Protein AF-A0A931RCH7-F1 (afdb_monomer_lite)

pLDDT: mean 92.39, std 9.92, range [50.22, 98.5]

Radius of gyration: 15.39 Å; chains: 1; bounding box: 45×26×34 Å

Structure (mmCIF, N/CA/C/O backbone):
data_AF-A0A931RCH7-F1
#
_entry.id   AF-A0A931RCH7-F1
#
loop_
_atom_site.group_PDB
_atom_site.id
_atom_site.type_symbol
_atom_site.label_atom_id
_atom_site.label_alt_id
_atom_site.label_comp_id
_atom_site.label_asym_id
_atom_site.label_entity_id
_atom_site.label_seq_id
_atom_site.pdbx_PDB_ins_code
_atom_site.Cartn_x
_atom_site.Cartn_y
_atom_site.Cartn_z
_atom_site.occupancy
_atom_site.B_iso_or_equiv
_atom_site.auth_seq_id
_atom_site.auth_comp_id
_atom_site.auth_asym_id
_atom_site.auth_atom_id
_atom_site.pdbx_PDB_model_num
ATOM 1 N N . MET A 1 1 ? 19.443 -6.042 -2.078 1.00 59.47 1 MET A N 1
ATOM 2 C CA . MET A 1 1 ? 20.685 -6.850 -2.209 1.00 59.47 1 MET A CA 1
ATOM 3 C C . MET A 1 1 ? 20.439 -8.204 -2.873 1.00 59.47 1 MET A C 1
ATOM 5 O O . MET A 1 1 ? 21.182 -8.539 -3.782 1.00 59.47 1 MET A O 1
ATOM 9 N N . ALA A 1 2 ? 19.396 -8.962 -2.502 1.00 68.88 2 ALA A N 1
ATOM 10 C CA . ALA A 1 2 ? 19.120 -10.284 -3.087 1.00 68.88 2 ALA A CA 1
ATOM 11 C C . ALA A 1 2 ? 19.091 -10.302 -4.633 1.00 68.88 2 ALA A C 1
ATOM 13 O O . ALA A 1 2 ? 19.751 -11.132 -5.245 1.00 68.88 2 ALA A O 1
ATOM 14 N N . TRP A 1 3 ? 18.420 -9.350 -5.290 1.00 71.69 3 TRP A N 1
ATOM 15 C CA . TRP A 1 3 ? 18.353 -9.324 -6.759 1.00 71.69 3 TRP A CA 1
ATOM 16 C C . TRP A 1 3 ? 19.705 -9.080 -7.450 1.00 71.69 3 TRP A C 1
ATOM 18 O O . TRP A 1 3 ? 19.911 -9.596 -8.542 1.00 71.69 3 TRP A O 1
ATOM 28 N N . GLN A 1 4 ? 20.635 -8.345 -6.824 1.00 72.44 4 GLN A N 1
ATOM 29 C CA . GLN A 1 4 ? 21.994 -8.143 -7.354 1.00 72.44 4 GLN A CA 1
ATOM 30 C C . GLN A 1 4 ? 22.821 -9.427 -7.252 1.00 72.44 4 GLN A C 1
ATOM 32 O O . GLN A 1 4 ? 23.601 -9.723 -8.147 1.00 72.44 4 GLN A O 1
ATOM 37 N N . ILE A 1 5 ? 22.622 -10.195 -6.176 1.00 77.56 5 ILE A N 1
ATOM 38 C CA . ILE A 1 5 ? 23.321 -11.462 -5.930 1.00 77.56 5 ILE A CA 1
ATOM 39 C C . ILE A 1 5 ? 22.813 -12.555 -6.883 1.00 77.56 5 ILE A C 1
ATOM 41 O O . ILE A 1 5 ? 23.607 -13.326 -7.410 1.00 77.56 5 ILE A O 1
ATOM 45 N N . PHE A 1 6 ? 21.501 -12.601 -7.134 1.00 80.44 6 PHE A N 1
ATOM 46 C CA . PHE A 1 6 ? 20.864 -13.618 -7.979 1.00 80.44 6 PHE A CA 1
ATOM 47 C C . PHE A 1 6 ? 20.661 -13.194 -9.444 1.00 80.44 6 PHE A C 1
ATOM 49 O O . PHE A 1 6 ? 20.084 -13.954 -10.216 1.00 80.44 6 PHE A O 1
ATOM 56 N N . GLY A 1 7 ? 21.101 -11.993 -9.838 1.00 80.75 7 GLY A N 1
ATOM 57 C CA . GLY A 1 7 ? 20.948 -11.484 -11.208 1.00 80.75 7 GLY A CA 1
ATOM 58 C C . GLY A 1 7 ? 19.490 -11.350 -11.667 1.00 80.75 7 GLY A C 1
ATOM 59 O O . GLY A 1 7 ? 19.200 -11.499 -12.852 1.00 80.75 7 GLY A O 1
ATOM 60 N N . LEU A 1 8 ? 18.558 -11.112 -10.737 1.00 83.62 8 LEU A N 1
ATOM 61 C CA . LEU A 1 8 ? 17.135 -11.038 -11.062 1.00 83.62 8 LEU A CA 1
ATOM 62 C C . LEU A 1 8 ? 16.821 -9.754 -11.845 1.00 83.62 8 LEU A C 1
ATOM 64 O O . LEU A 1 8 ? 17.286 -8.677 -11.454 1.00 83.62 8 LEU A O 1
ATOM 68 N N . PRO A 1 9 ? 15.972 -9.824 -12.888 1.00 90.50 9 PRO A N 1
ATOM 69 C CA . PRO A 1 9 ? 15.455 -8.630 -13.539 1.00 90.50 9 PRO A CA 1
ATOM 70 C C . PRO A 1 9 ? 14.762 -7.719 -12.522 1.00 90.50 9 PRO A C 1
ATOM 72 O O . PRO A 1 9 ? 14.009 -8.190 -11.667 1.00 90.50 9 PRO A O 1
ATOM 75 N N . VAL A 1 10 ? 14.978 -6.406 -12.633 1.00 89.56 10 VAL A N 1
ATOM 76 C CA . VAL A 1 10 ? 14.443 -5.420 -11.674 1.00 89.56 10 VAL A CA 1
ATOM 77 C C . VAL A 1 10 ? 12.913 -5.489 -11.580 1.00 89.56 10 VAL A C 1
ATOM 79 O O . VAL A 1 10 ? 12.351 -5.347 -10.500 1.00 89.56 10 VAL A O 1
ATOM 82 N N . THR A 1 11 ? 12.230 -5.793 -12.684 1.00 92.19 11 THR A N 1
ATOM 83 C CA . THR A 1 11 ? 10.774 -5.995 -12.714 1.00 92.19 11 THR A CA 1
ATOM 84 C C . THR A 1 11 ? 10.331 -7.186 -11.864 1.00 92.19 11 THR A C 1
ATOM 86 O O . THR A 1 11 ? 9.377 -7.072 -11.098 1.00 92.19 11 THR A O 1
ATOM 89 N N . VAL A 1 12 ? 11.044 -8.312 -11.935 1.00 93.12 12 VAL A N 1
ATOM 90 C CA . VAL A 1 12 ? 10.767 -9.494 -11.104 1.00 93.12 12 VAL A CA 1
ATOM 91 C C . VAL A 1 12 ? 11.047 -9.182 -9.637 1.00 93.12 12 VAL A C 1
ATOM 93 O O . VAL A 1 12 ? 10.241 -9.524 -8.777 1.00 93.12 12 VAL A O 1
ATOM 96 N N . ALA A 1 13 ? 12.144 -8.478 -9.348 1.00 92.00 13 ALA A N 1
ATOM 97 C CA . ALA A 1 13 ? 12.462 -8.047 -7.990 1.00 92.00 13 ALA A CA 1
ATOM 98 C C . ALA A 1 13 ? 11.361 -7.149 -7.398 1.00 92.00 13 ALA A C 1
ATOM 100 O O . ALA A 1 13 ? 10.962 -7.358 -6.254 1.00 92.00 13 ALA A O 1
ATOM 101 N N . ALA A 1 14 ? 10.826 -6.209 -8.182 1.00 93.81 14 ALA A N 1
ATOM 102 C CA . ALA A 1 14 ? 9.717 -5.351 -7.769 1.00 93.81 14 ALA A CA 1
ATOM 103 C C . ALA A 1 14 ? 8.436 -6.157 -7.499 1.00 93.81 14 ALA A C 1
ATOM 105 O O . ALA A 1 14 ? 7.802 -5.971 -6.463 1.00 93.81 14 ALA A O 1
ATOM 106 N N . ALA A 1 15 ? 8.085 -7.099 -8.381 1.00 95.38 15 ALA A N 1
ATOM 107 C CA . ALA A 1 15 ? 6.914 -7.955 -8.196 1.00 95.38 15 ALA A CA 1
ATOM 108 C C . ALA A 1 15 ? 7.023 -8.826 -6.932 1.00 95.38 15 ALA A C 1
ATOM 110 O O . ALA A 1 15 ? 6.069 -8.926 -6.163 1.00 95.38 15 ALA A O 1
ATOM 111 N N . VAL A 1 16 ? 8.196 -9.418 -6.684 1.00 94.44 16 VAL A N 1
ATOM 112 C CA . VAL A 1 16 ? 8.454 -10.219 -5.477 1.00 94.44 16 VAL A CA 1
ATOM 113 C C . VAL A 1 16 ? 8.415 -9.351 -4.220 1.00 94.44 16 VAL A C 1
ATOM 115 O O . VAL A 1 16 ? 7.847 -9.780 -3.221 1.00 94.44 16 VAL A O 1
ATOM 118 N N . ALA A 1 17 ? 8.965 -8.133 -4.264 1.00 94.44 17 ALA A N 1
ATOM 119 C CA . ALA A 1 17 ? 8.910 -7.203 -3.138 1.00 94.44 17 ALA A CA 1
ATOM 120 C C . ALA A 1 17 ? 7.464 -6.828 -2.783 1.00 94.44 17 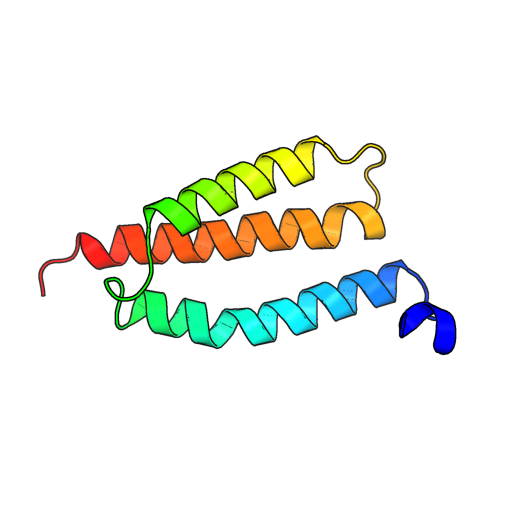ALA A C 1
ATOM 122 O O . ALA A 1 17 ? 7.085 -6.917 -1.619 1.00 94.44 17 ALA A O 1
ATOM 123 N N . VAL A 1 18 ? 6.645 -6.492 -3.785 1.00 97.50 18 VAL A N 1
ATOM 124 C CA . VAL A 1 18 ? 5.212 -6.216 -3.593 1.00 97.50 18 VAL A CA 1
ATOM 125 C C . VAL A 1 18 ? 4.489 -7.435 -3.021 1.00 97.50 18 VAL A C 1
ATOM 127 O O . VAL A 1 18 ? 3.736 -7.302 -2.063 1.00 97.50 18 VAL A O 1
ATOM 130 N N . ALA A 1 19 ? 4.725 -8.631 -3.565 1.00 97.50 19 ALA A N 1
ATOM 131 C CA . ALA A 1 19 ? 4.068 -9.847 -3.090 1.00 97.50 19 ALA A CA 1
ATOM 132 C C . ALA A 1 19 ? 4.452 -10.199 -1.643 1.00 97.50 19 ALA A C 1
ATOM 134 O O . ALA A 1 19 ? 3.594 -10.589 -0.851 1.00 97.50 19 ALA A O 1
ATOM 135 N N . ALA A 1 20 ? 5.732 -10.053 -1.295 1.00 96.69 20 ALA A N 1
ATOM 136 C CA . ALA A 1 20 ? 6.226 -10.305 0.052 1.00 96.69 20 ALA A CA 1
ATOM 137 C C . ALA A 1 20 ? 5.630 -9.318 1.063 1.00 96.69 20 ALA A C 1
ATOM 139 O O . ALA A 1 20 ? 5.157 -9.739 2.118 1.00 96.69 20 ALA A O 1
ATOM 140 N N . ASP A 1 21 ? 5.601 -8.028 0.725 1.00 97.88 21 ASP A N 1
ATOM 141 C CA . ASP A 1 21 ? 5.022 -7.010 1.598 1.00 97.88 21 ASP A CA 1
ATOM 142 C C . ASP A 1 21 ? 3.503 -7.188 1.729 1.00 97.88 21 ASP A C 1
ATOM 144 O O . ASP A 1 21 ? 2.980 -7.170 2.837 1.00 97.88 21 ASP A O 1
ATOM 148 N N . ALA A 1 22 ? 2.795 -7.510 0.641 1.00 97.69 22 ALA A N 1
ATOM 149 C CA . ALA A 1 22 ? 1.357 -7.785 0.686 1.00 97.69 22 ALA A CA 1
ATOM 150 C C . ALA A 1 22 ? 1.017 -8.969 1.611 1.00 97.69 22 ALA A C 1
ATOM 152 O O . ALA A 1 22 ? 0.033 -8.925 2.353 1.00 97.69 22 ALA A O 1
ATOM 153 N N . ALA A 1 23 ? 1.847 -10.018 1.606 1.00 97.88 23 ALA A N 1
ATOM 154 C CA . ALA A 1 23 ? 1.709 -11.130 2.541 1.00 97.88 23 ALA A CA 1
ATOM 155 C C . ALA A 1 23 ? 1.953 -10.691 3.997 1.00 97.88 23 ALA A C 1
ATOM 157 O O . ALA A 1 23 ? 1.261 -11.161 4.903 1.00 97.88 23 ALA A O 1
ATOM 158 N N . ALA A 1 24 ? 2.891 -9.768 4.222 1.00 96.94 24 ALA A N 1
ATOM 159 C CA . ALA A 1 24 ? 3.173 -9.194 5.535 1.00 96.94 24 ALA A CA 1
ATOM 160 C C . ALA A 1 24 ? 2.098 -8.197 6.011 1.00 96.94 24 ALA A C 1
ATOM 162 O O . ALA A 1 24 ? 1.846 -8.110 7.210 1.00 96.94 24 ALA A O 1
ATOM 163 N N . ALA A 1 25 ? 1.417 -7.499 5.099 1.00 96.44 25 ALA A N 1
ATOM 164 C CA . ALA A 1 25 ? 0.336 -6.562 5.407 1.00 96.44 25 ALA A CA 1
ATOM 165 C C . ALA A 1 25 ? -0.985 -7.265 5.773 1.00 96.44 25 ALA A C 1
ATOM 167 O O . ALA A 1 25 ? -1.844 -6.689 6.445 1.00 96.44 25 ALA A O 1
ATOM 168 N N . TRP A 1 26 ? -1.160 -8.525 5.362 1.00 96.75 26 TRP A N 1
ATOM 169 C CA . TRP A 1 26 ? -2.355 -9.321 5.656 1.00 96.75 26 TRP A CA 1
ATOM 170 C C . TRP A 1 26 ? -2.741 -9.392 7.148 1.00 96.75 26 TRP A C 1
ATOM 172 O O . TRP A 1 26 ? -3.907 -9.120 7.461 1.00 96.75 26 TRP A O 1
ATOM 182 N N . PRO A 1 27 ? -1.841 -9.745 8.094 1.00 96.38 27 PRO A N 1
ATOM 183 C CA . PRO A 1 27 ? -2.175 -9.751 9.518 1.00 96.38 27 PRO A CA 1
ATOM 184 C C . PRO A 1 27 ? -2.650 -8.382 10.015 1.00 96.38 27 PRO A C 1
ATOM 186 O O . PRO A 1 27 ? -3.648 -8.334 10.734 1.00 96.38 27 PRO A O 1
ATOM 189 N N . THR A 1 28 ? -2.020 -7.291 9.574 1.00 96.56 28 THR A N 1
ATOM 190 C CA . THR A 1 28 ? -2.406 -5.921 9.936 1.00 96.56 28 THR A CA 1
ATOM 191 C C . THR A 1 28 ? -3.795 -5.571 9.415 1.00 96.56 28 THR A C 1
ATOM 193 O O . THR A 1 28 ? -4.626 -5.071 10.166 1.00 96.56 28 THR A O 1
ATOM 196 N N . LEU A 1 29 ? -4.114 -5.905 8.161 1.00 96.31 29 LEU A N 1
ATOM 197 C CA . LEU A 1 29 ? -5.451 -5.671 7.608 1.00 96.31 29 LEU A CA 1
ATOM 198 C C . LEU A 1 29 ? -6.524 -6.481 8.356 1.00 96.31 29 LEU A C 1
ATOM 200 O O . LEU A 1 29 ? -7.605 -5.974 8.669 1.00 96.31 29 LEU A O 1
ATOM 204 N N . ARG A 1 30 ? -6.220 -7.742 8.691 1.00 96.62 30 ARG A N 1
ATOM 205 C CA . ARG A 1 30 ? -7.099 -8.595 9.504 1.00 96.62 30 ARG A CA 1
ATOM 206 C C . ARG A 1 30 ? -7.305 -8.021 10.905 1.00 96.62 30 ARG A C 1
ATOM 208 O O . ARG A 1 30 ? -8.416 -8.117 11.431 1.00 96.62 30 ARG A O 1
ATOM 215 N N . GLU A 1 31 ? -6.261 -7.478 11.520 1.00 95.19 31 GLU A N 1
ATOM 216 C CA . GLU A 1 31 ? -6.343 -6.826 12.825 1.00 95.19 31 GLU A CA 1
ATOM 217 C C . GLU A 1 31 ? -7.166 -5.542 12.748 1.00 95.19 31 GLU A C 1
ATOM 219 O O . GLU A 1 31 ? -8.146 -5.429 13.479 1.00 95.19 31 GLU A O 1
ATOM 224 N N . ALA A 1 32 ? -6.882 -4.656 11.793 1.00 94.69 32 ALA A N 1
ATOM 225 C CA . ALA A 1 32 ? -7.652 -3.440 11.544 1.00 94.69 32 ALA A CA 1
ATOM 226 C C . ALA A 1 32 ? -9.155 -3.723 11.371 1.00 94.69 32 ALA A C 1
ATOM 228 O O . ALA A 1 32 ? -9.995 -2.967 11.853 1.00 94.69 32 ALA A O 1
ATOM 229 N N . TYR A 1 33 ? -9.515 -4.843 10.738 1.00 94.38 33 TYR A N 1
ATOM 230 C CA . TYR A 1 33 ? -10.910 -5.250 10.570 1.00 94.38 33 TYR A CA 1
ATOM 231 C C . TYR A 1 33 ? -11.579 -5.779 11.852 1.00 94.38 33 TYR A C 1
ATOM 233 O O . TYR A 1 33 ? -12.792 -5.610 12.019 1.00 94.38 33 TYR A O 1
ATOM 241 N N . ARG A 1 34 ? -10.826 -6.478 12.716 1.00 94.62 34 ARG A N 1
ATOM 242 C CA . ARG A 1 34 ? -11.340 -7.158 13.924 1.00 94.62 34 ARG A CA 1
ATOM 243 C C . ARG A 1 34 ? -11.232 -6.313 15.192 1.00 94.62 34 ARG A C 1
ATOM 245 O O . ARG A 1 34 ? -12.063 -6.456 16.079 1.00 94.62 34 ARG A O 1
ATOM 252 N N . GLN A 1 35 ? -10.196 -5.492 15.291 1.00 94.25 35 GLN A N 1
ATOM 253 C CA . GLN A 1 35 ? -9.837 -4.680 16.450 1.00 94.25 35 GLN A CA 1
ATOM 254 C C . GLN A 1 35 ? -9.411 -3.273 15.989 1.00 94.25 35 GLN A C 1
ATOM 256 O O . GLN A 1 35 ? -8.291 -2.844 16.239 1.00 94.25 35 GLN A O 1
ATOM 261 N N . PRO A 1 36 ? -10.297 -2.490 15.346 1.00 89.75 36 PRO A N 1
ATOM 262 C CA . PRO A 1 36 ? -9.937 -1.227 14.685 1.00 89.75 36 PRO A CA 1
ATOM 263 C C . PRO A 1 36 ? -9.406 -0.118 15.614 1.00 89.75 36 PRO A C 1
ATOM 265 O O . PRO A 1 36 ? -9.072 0.975 15.153 1.00 89.75 36 PRO A O 1
ATOM 268 N N . ARG A 1 37 ? -9.378 -0.335 16.933 1.00 90.69 37 ARG A N 1
ATOM 269 C CA . ARG A 1 37 ? -8.886 0.627 17.931 1.00 90.69 37 ARG A CA 1
ATOM 270 C C . ARG A 1 37 ? -7.424 0.396 18.336 1.00 90.69 37 ARG A C 1
ATOM 272 O O . ARG A 1 37 ? -6.892 1.269 19.011 1.00 90.69 37 ARG A O 1
ATOM 279 N N . THR A 1 38 ? -6.795 -0.720 17.948 1.00 92.12 38 THR A N 1
ATOM 280 C CA . THR A 1 38 ? -5.375 -0.994 18.255 1.00 92.12 38 THR A CA 1
ATOM 281 C C . THR A 1 38 ? -4.437 -0.185 17.362 1.00 92.12 38 THR A C 1
ATOM 283 O O . THR A 1 38 ? -3.454 0.376 17.834 1.00 92.12 38 THR A O 1
ATOM 286 N N . GLU A 1 39 ? -4.796 -0.051 16.090 1.00 92.00 39 GLU A N 1
ATOM 287 C CA . GLU A 1 39 ? -4.059 0.716 15.088 1.00 92.00 39 GLU A CA 1
ATOM 288 C C . GLU A 1 39 ? -4.410 2.213 15.109 1.00 92.00 39 GLU A C 1
ATOM 290 O O . GLU A 1 39 ? -5.516 2.606 15.482 1.00 92.00 39 GLU A O 1
ATOM 295 N N . SER A 1 40 ? -3.509 3.092 14.663 1.00 95.3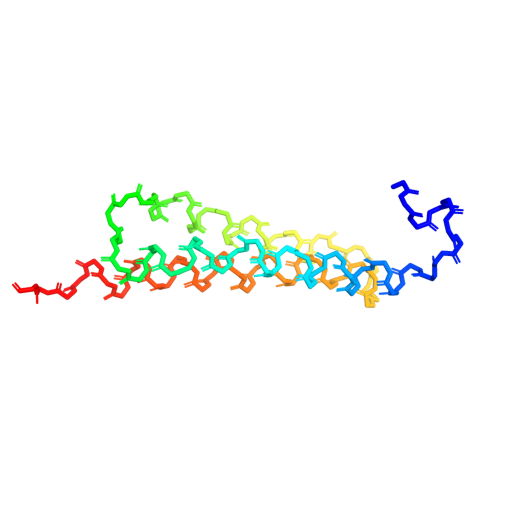1 40 SER A N 1
ATOM 296 C CA . SER A 1 40 ? -3.766 4.542 14.621 1.00 95.31 40 SER A CA 1
ATOM 297 C C . SER A 1 40 ? -4.302 4.996 13.261 1.00 95.31 40 SER A C 1
ATOM 299 O O . SER A 1 40 ? -3.553 5.074 12.292 1.00 95.31 40 SER A O 1
ATOM 301 N N . LEU A 1 41 ? -5.586 5.376 13.187 1.00 94.31 41 LEU A N 1
ATOM 302 C CA . LEU A 1 41 ? -6.194 5.881 11.945 1.00 94.31 41 LEU A CA 1
ATOM 303 C C . LEU A 1 41 ? -5.428 7.077 11.365 1.00 94.31 41 LEU A C 1
ATOM 305 O O . LEU 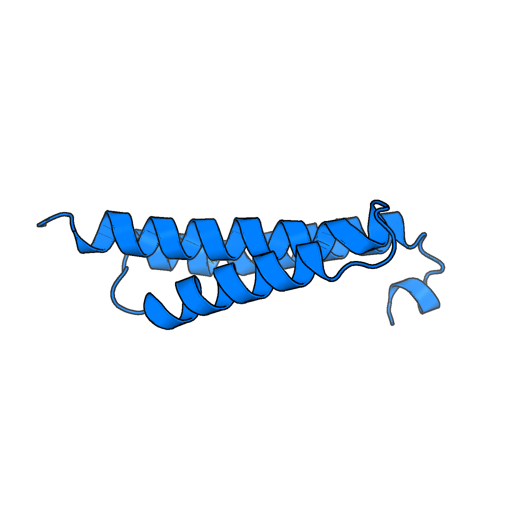A 1 41 ? -5.226 7.119 10.161 1.00 94.31 41 LEU A O 1
ATOM 309 N N . ALA A 1 42 ? -4.988 8.015 12.209 1.00 95.94 42 ALA A N 1
ATOM 310 C CA . ALA A 1 42 ? -4.269 9.205 11.755 1.00 95.94 42 ALA A CA 1
ATOM 311 C C . ALA A 1 42 ? -2.909 8.869 11.124 1.00 95.94 42 ALA A C 1
ATOM 313 O O . ALA A 1 42 ? -2.493 9.537 10.184 1.00 95.94 42 ALA A O 1
ATOM 314 N N . VAL A 1 43 ? -2.228 7.833 11.630 1.00 97.00 43 VAL A N 1
ATOM 315 C CA . VAL A 1 43 ? -0.961 7.359 11.051 1.00 97.00 43 VAL A CA 1
ATOM 316 C C . VAL A 1 43 ? -1.233 6.717 9.697 1.00 97.00 43 VAL A C 1
ATOM 318 O O . VAL A 1 43 ? -0.656 7.141 8.707 1.00 97.00 43 VAL A O 1
ATOM 321 N N . TRP A 1 44 ? -2.192 5.791 9.620 1.00 97.19 44 TRP A N 1
ATOM 322 C CA . TRP A 1 44 ? -2.522 5.112 8.364 1.00 97.19 44 TRP A CA 1
ATOM 323 C C . TRP A 1 44 ? -3.050 6.060 7.276 1.00 97.19 44 TRP A C 1
ATOM 325 O O . TRP A 1 44 ? -2.770 5.854 6.096 1.00 97.19 44 TRP A O 1
ATOM 335 N N . THR A 1 45 ? -3.784 7.118 7.639 1.00 97.56 45 THR A N 1
ATOM 336 C CA . THR A 1 45 ? -4.207 8.144 6.673 1.00 97.56 45 THR A CA 1
ATOM 337 C C . THR A 1 45 ? -3.052 9.039 6.234 1.00 97.56 45 THR A C 1
ATOM 339 O O . THR A 1 45 ? -2.953 9.340 5.045 1.00 97.56 45 THR A O 1
ATOM 342 N N . ALA A 1 46 ? -2.179 9.458 7.155 1.00 98.19 46 ALA A N 1
ATOM 343 C CA . ALA A 1 46 ? -0.992 10.242 6.820 1.00 98.19 46 ALA A CA 1
ATOM 344 C C . ALA A 1 46 ? -0.043 9.455 5.908 1.00 98.19 46 ALA A C 1
ATOM 346 O O . ALA A 1 46 ? 0.431 9.997 4.910 1.00 98.19 46 ALA A O 1
ATOM 347 N N . ASP A 1 47 ? 0.151 8.171 6.200 1.00 97.81 47 ASP A N 1
ATOM 348 C CA . ASP A 1 47 ? 0.928 7.260 5.371 1.00 97.81 47 ASP A CA 1
ATOM 349 C C . ASP A 1 47 ? 0.308 7.157 3.974 1.00 97.81 47 ASP A C 1
ATOM 351 O O . ASP A 1 47 ? 1.007 7.403 2.993 1.00 97.81 47 ASP A O 1
ATOM 355 N N . ALA A 1 48 ? -1.007 6.927 3.852 1.00 98.00 48 ALA A N 1
ATOM 356 C CA . ALA A 1 48 ? -1.654 6.842 2.540 1.00 98.00 48 ALA A CA 1
ATOM 357 C C . ALA A 1 48 ? -1.466 8.124 1.703 1.00 98.00 48 ALA A C 1
ATOM 359 O O . ALA A 1 48 ? -1.238 8.056 0.493 1.00 98.00 48 ALA A O 1
ATOM 360 N N . VAL A 1 49 ? -1.504 9.301 2.339 1.00 98.38 49 VAL A N 1
ATOM 361 C CA . VAL A 1 49 ? -1.185 10.581 1.683 1.00 98.38 49 VAL A CA 1
ATOM 362 C C . VAL A 1 49 ? 0.287 10.633 1.269 1.00 98.38 49 VAL A C 1
ATOM 364 O O . VAL A 1 49 ? 0.590 11.013 0.136 1.00 98.38 49 VAL A O 1
ATOM 367 N N . ALA A 1 50 ? 1.207 10.224 2.143 1.00 98.25 50 ALA A N 1
ATOM 368 C CA . ALA A 1 50 ? 2.629 10.158 1.826 1.00 98.25 50 ALA A CA 1
ATOM 369 C C . ALA A 1 50 ? 2.911 9.196 0.659 1.00 98.25 50 ALA A C 1
ATOM 371 O O . ALA A 1 50 ? 3.699 9.526 -0.226 1.00 98.25 50 ALA A O 1
ATOM 372 N N . ALA A 1 51 ? 2.226 8.054 0.591 1.00 97.69 51 ALA A N 1
ATOM 373 C CA . ALA A 1 51 ? 2.329 7.116 -0.519 1.00 97.69 51 ALA A CA 1
ATOM 374 C C . ALA A 1 51 ? 1.773 7.699 -1.827 1.00 97.69 51 ALA A C 1
ATOM 376 O O . ALA A 1 51 ? 2.387 7.516 -2.877 1.00 97.69 51 ALA A O 1
ATOM 377 N N . ALA A 1 52 ? 0.676 8.465 -1.783 1.00 98.25 52 ALA A N 1
ATOM 378 C CA . ALA A 1 52 ? 0.163 9.176 -2.957 1.00 98.25 52 ALA A CA 1
ATOM 379 C C . ALA A 1 52 ? 1.182 10.193 -3.496 1.00 98.25 52 ALA A C 1
ATOM 381 O O . ALA A 1 52 ? 1.434 10.246 -4.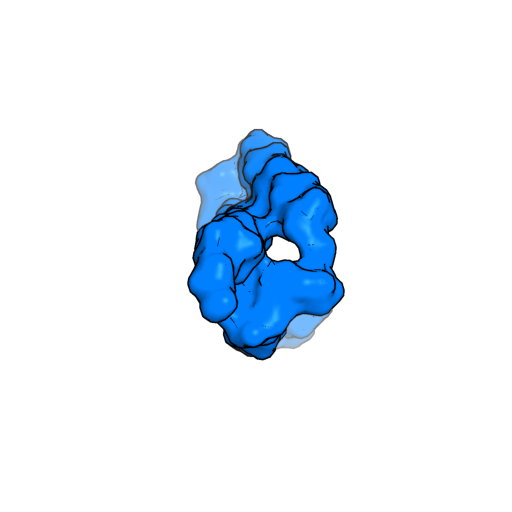702 1.00 98.25 52 ALA A O 1
ATOM 382 N N . LEU A 1 53 ? 1.819 10.953 -2.600 1.00 98.25 53 LEU A N 1
ATOM 383 C CA . LEU A 1 53 ? 2.921 11.848 -2.959 1.00 98.25 53 LEU A CA 1
ATOM 384 C C . LEU A 1 53 ? 4.124 11.068 -3.502 1.00 98.25 53 LEU A C 1
ATOM 386 O O . LEU A 1 53 ? 4.737 11.497 -4.475 1.00 98.25 53 LEU A O 1
ATOM 390 N N . GLY A 1 54 ? 4.429 9.905 -2.924 1.00 97.50 54 GLY A N 1
ATOM 391 C CA . GLY A 1 54 ? 5.489 9.010 -3.383 1.00 97.50 54 GLY A CA 1
ATOM 392 C C . GLY A 1 54 ? 5.269 8.512 -4.811 1.00 97.50 54 GLY A C 1
ATOM 393 O O . GLY A 1 54 ? 6.208 8.520 -5.601 1.00 97.50 54 GLY A O 1
ATOM 394 N N . VAL A 1 55 ? 4.033 8.149 -5.171 1.00 97.75 55 VAL A N 1
ATOM 395 C CA . VAL A 1 55 ? 3.665 7.814 -6.558 1.00 97.75 55 VAL A CA 1
ATOM 396 C C . VAL A 1 55 ? 3.864 9.026 -7.469 1.00 97.75 55 VAL A C 1
ATOM 398 O O . VAL A 1 55 ? 4.509 8.900 -8.507 1.00 97.75 55 VAL A O 1
ATOM 401 N N . ALA A 1 56 ? 3.367 10.202 -7.074 1.00 97.69 56 ALA A N 1
ATOM 402 C CA . ALA A 1 56 ? 3.482 11.423 -7.873 1.00 97.69 56 ALA A CA 1
ATOM 403 C C . ALA A 1 56 ? 4.941 11.873 -8.085 1.00 97.69 56 ALA A C 1
ATOM 405 O O . ALA A 1 56 ? 5.262 12.450 -9.122 1.00 97.69 56 ALA A O 1
ATOM 406 N N . ALA A 1 57 ? 5.821 11.589 -7.123 1.00 97.50 57 ALA A N 1
ATOM 407 C CA . ALA A 1 57 ? 7.236 11.945 -7.157 1.00 97.50 57 ALA A CA 1
ATOM 408 C C . ALA A 1 57 ? 8.098 11.020 -8.035 1.00 97.50 57 ALA A C 1
ATOM 410 O O . ALA A 1 57 ? 9.283 11.302 -8.230 1.00 97.50 57 ALA A O 1
ATOM 411 N N . VAL A 1 58 ? 7.548 9.920 -8.564 1.00 97.19 58 VAL A N 1
ATOM 412 C CA . VAL A 1 58 ? 8.291 9.035 -9.469 1.00 97.19 58 VAL A CA 1
ATOM 413 C C . VAL A 1 58 ? 8.659 9.794 -10.749 1.00 97.19 58 VAL A C 1
ATOM 415 O O . VAL A 1 58 ? 7.792 10.293 -11.458 1.00 97.19 58 VAL A O 1
ATOM 418 N N . ALA A 1 59 ? 9.956 9.863 -11.059 1.00 96.12 59 ALA A N 1
ATOM 419 C CA . ALA A 1 59 ? 10.462 10.607 -12.216 1.00 96.12 59 ALA A CA 1
ATOM 420 C C . ALA A 1 59 ? 10.185 9.906 -13.558 1.00 96.12 59 ALA A C 1
ATOM 422 O O . ALA A 1 59 ? 9.864 10.555 -14.550 1.00 96.12 59 ALA A O 1
ATOM 423 N N . GLU A 1 60 ? 10.289 8.576 -13.589 1.00 95.19 60 GLU A N 1
ATOM 424 C CA . GLU A 1 60 ? 10.056 7.762 -14.782 1.00 95.19 60 GLU A CA 1
ATOM 425 C C . GLU A 1 60 ? 9.017 6.691 -14.484 1.00 95.19 60 GLU A C 1
ATOM 427 O O . GLU A 1 60 ? 9.226 5.850 -13.612 1.00 95.19 60 GLU A O 1
ATOM 432 N N . TYR A 1 61 ? 7.911 6.689 -15.223 1.00 95.19 61 TYR A N 1
ATOM 433 C CA . TYR A 1 61 ? 6.807 5.760 -15.002 1.00 95.19 61 TYR A CA 1
ATOM 434 C C . TYR A 1 61 ? 7.039 4.465 -15.780 1.00 95.19 61 TYR A C 1
ATOM 436 O O . TYR A 1 61 ? 6.625 4.317 -16.928 1.00 95.19 61 TYR A O 1
ATOM 444 N N . ASN A 1 62 ? 7.700 3.509 -15.136 1.00 95.81 62 ASN A N 1
ATOM 445 C CA . ASN A 1 62 ? 7.818 2.136 -15.608 1.00 95.81 62 ASN A CA 1
ATOM 446 C C . ASN A 1 62 ? 7.455 1.174 -14.472 1.00 95.81 62 ASN A C 1
ATOM 448 O O . ASN A 1 62 ? 7.438 1.556 -13.306 1.00 95.81 62 ASN A O 1
ATOM 452 N N . PHE A 1 63 ? 7.159 -0.085 -14.796 1.00 94.94 63 PHE A N 1
ATOM 453 C CA . PHE A 1 63 ? 6.667 -1.041 -13.799 1.00 94.94 63 PHE A CA 1
ATOM 454 C C . PHE A 1 63 ? 7.569 -1.138 -12.558 1.00 94.94 63 PHE A C 1
ATOM 456 O O . PHE A 1 63 ? 7.072 -1.133 -11.437 1.00 94.94 63 PHE A O 1
ATOM 463 N N . ALA A 1 64 ? 8.889 -1.186 -12.746 1.00 93.81 64 ALA A N 1
ATOM 464 C CA . ALA A 1 64 ? 9.826 -1.342 -11.642 1.00 93.81 64 ALA A CA 1
ATOM 465 C C . ALA A 1 64 ? 9.841 -0.136 -10.689 1.00 93.81 64 ALA A C 1
ATOM 467 O O . ALA A 1 64 ? 10.024 -0.324 -9.488 1.00 93.81 64 ALA A O 1
ATOM 468 N N . SER A 1 65 ? 9.642 1.081 -11.203 1.00 95.06 65 SER A N 1
ATOM 469 C CA . SER A 1 65 ? 9.632 2.301 -10.393 1.00 95.06 65 SER A CA 1
ATOM 470 C C . SER A 1 65 ? 8.287 2.564 -9.714 1.00 95.06 65 SER A C 1
ATOM 472 O O . SER A 1 65 ? 8.276 3.077 -8.598 1.00 95.06 65 SER A O 1
ATOM 474 N N . VAL A 1 66 ? 7.158 2.197 -10.339 1.00 97.25 66 VAL A N 1
ATOM 475 C CA . VAL A 1 66 ? 5.820 2.507 -9.794 1.00 97.25 66 VAL A CA 1
ATOM 476 C C . VAL A 1 66 ? 5.180 1.373 -8.999 1.00 97.25 66 VAL A C 1
ATOM 478 O O . VAL A 1 66 ? 4.312 1.652 -8.175 1.00 97.25 66 VAL A O 1
ATOM 481 N N . ALA A 1 67 ? 5.583 0.112 -9.199 1.00 97.25 67 ALA A N 1
ATOM 482 C CA . ALA A 1 67 ? 4.902 -1.033 -8.586 1.00 97.25 67 ALA A CA 1
ATOM 483 C C . ALA A 1 67 ? 4.833 -0.933 -7.056 1.00 97.25 67 ALA A C 1
ATOM 485 O O . ALA A 1 67 ? 3.761 -1.111 -6.480 1.00 97.25 67 ALA A O 1
ATOM 486 N N . PHE A 1 68 ? 5.952 -0.614 -6.400 1.00 96.81 68 PHE A N 1
ATOM 487 C CA . PHE A 1 68 ? 6.002 -0.534 -4.941 1.00 96.81 68 PHE A CA 1
ATOM 488 C C . PHE A 1 68 ? 5.300 0.719 -4.382 1.00 96.81 68 PHE A C 1
ATOM 490 O O . PHE A 1 68 ? 4.464 0.560 -3.494 1.00 96.81 68 PHE A O 1
ATOM 497 N N . PRO A 1 69 ? 5.525 1.944 -4.910 1.00 97.38 69 PRO A N 1
ATOM 498 C CA . PRO A 1 69 ? 4.768 3.126 -4.483 1.00 97.38 69 PRO A CA 1
ATOM 499 C C . PRO A 1 69 ? 3.248 2.978 -4.637 1.00 97.38 69 PRO A C 1
ATOM 501 O O . PRO A 1 69 ? 2.499 3.323 -3.724 1.00 97.38 69 PRO A O 1
ATOM 504 N N . VAL A 1 70 ? 2.782 2.425 -5.764 1.00 98.38 70 VAL A N 1
ATOM 505 C CA . VAL A 1 70 ? 1.347 2.188 -5.996 1.00 98.38 70 VAL A CA 1
ATOM 506 C C . VAL A 1 70 ? 0.808 1.146 -5.023 1.00 98.38 70 VAL A C 1
ATOM 508 O O . VAL A 1 70 ? -0.267 1.336 -4.459 1.00 98.38 70 VAL A O 1
ATOM 511 N N . TYR A 1 71 ? 1.558 0.068 -4.787 1.00 98.38 71 TYR A N 1
ATOM 512 C CA . TYR A 1 71 ? 1.198 -0.927 -3.783 1.00 98.38 71 TYR A CA 1
ATOM 513 C C . TYR A 1 71 ? 1.047 -0.304 -2.386 1.00 98.38 71 TYR A C 1
ATOM 515 O O . TYR A 1 71 ? 0.025 -0.538 -1.744 1.00 98.38 71 TYR A O 1
ATOM 523 N N . LEU A 1 72 ? 1.999 0.526 -1.941 1.00 98.19 72 LEU A N 1
ATOM 524 C CA . LEU A 1 72 ? 1.922 1.190 -0.637 1.00 98.19 72 LEU A CA 1
ATOM 525 C C . LEU A 1 72 ? 0.669 2.057 -0.518 1.00 98.19 72 LEU A C 1
ATOM 527 O O . LEU A 1 72 ? -0.042 1.964 0.480 1.00 98.19 72 LEU A O 1
ATOM 531 N N . LEU A 1 73 ? 0.359 2.840 -1.556 1.00 98.50 73 LEU A N 1
ATOM 532 C CA . LEU A 1 73 ? -0.847 3.665 -1.591 1.00 98.50 73 LEU A CA 1
ATOM 533 C C . LEU A 1 73 ? -2.113 2.814 -1.429 1.00 98.50 73 LEU A C 1
ATOM 535 O O . LEU A 1 73 ? -2.987 3.142 -0.627 1.00 98.50 73 LEU A O 1
ATOM 539 N N . VAL A 1 74 ? -2.202 1.705 -2.166 1.00 98.38 74 VAL A N 1
ATOM 540 C CA . VAL A 1 74 ? -3.347 0.790 -2.086 1.00 98.38 74 VAL A CA 1
ATOM 541 C C . VAL A 1 74 ? -3.429 0.135 -0.707 1.00 98.38 74 VAL A C 1
ATOM 543 O O . VAL A 1 74 ? -4.494 0.144 -0.097 1.00 98.38 74 VAL A O 1
ATOM 546 N N . ALA A 1 75 ? -2.328 -0.407 -0.187 1.00 98.12 75 ALA A N 1
ATOM 547 C CA . ALA A 1 75 ? -2.312 -1.123 1.085 1.00 98.12 75 ALA A CA 1
ATOM 548 C C . ALA A 1 75 ? -2.660 -0.207 2.268 1.00 98.12 75 ALA A C 1
ATOM 550 O O . ALA A 1 75 ? -3.562 -0.514 3.050 1.00 98.12 75 ALA A O 1
ATOM 551 N N . GLN A 1 76 ? -2.003 0.949 2.368 1.00 97.94 76 GLN A N 1
ATOM 552 C CA . GLN A 1 76 ? -2.238 1.915 3.443 1.00 97.94 76 GLN A CA 1
ATOM 553 C C . GLN A 1 76 ? -3.637 2.527 3.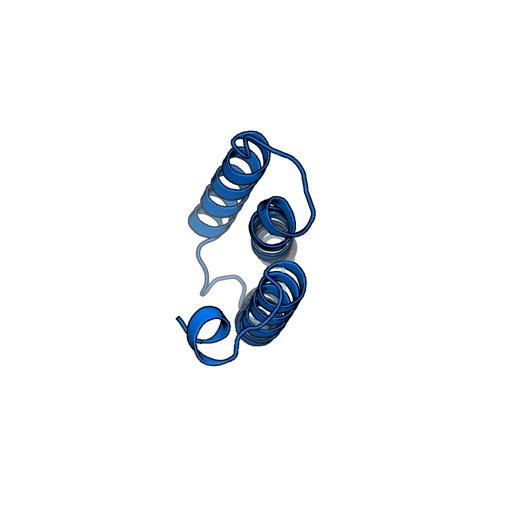336 1.00 97.94 76 GLN A C 1
ATOM 555 O O . GLN A 1 76 ? -4.338 2.643 4.341 1.00 97.94 76 GLN A O 1
ATOM 560 N N . GLY A 1 77 ? -4.091 2.828 2.114 1.00 97.88 77 GLY A N 1
ATOM 561 C CA . GLY A 1 77 ? -5.452 3.288 1.856 1.00 97.88 77 GLY A CA 1
ATOM 562 C C . GLY A 1 77 ? -6.509 2.265 2.279 1.00 97.88 77 GLY A C 1
ATOM 563 O O . GLY A 1 77 ? -7.488 2.634 2.925 1.00 97.88 77 GLY A O 1
ATOM 564 N N . LEU A 1 78 ? -6.303 0.976 1.989 1.00 97.69 78 LEU A N 1
ATOM 565 C CA . LEU A 1 78 ? -7.205 -0.099 2.417 1.00 97.69 78 LEU A CA 1
ATOM 566 C C . LEU A 1 78 ? -7.251 -0.245 3.939 1.00 97.69 78 LEU A C 1
ATOM 568 O O . LEU A 1 78 ? -8.338 -0.403 4.499 1.00 97.69 78 LEU A O 1
ATOM 572 N N . ILE A 1 79 ? -6.104 -0.175 4.618 1.00 97.44 79 ILE A N 1
ATOM 573 C CA . ILE A 1 79 ? -6.053 -0.246 6.083 1.00 97.44 79 ILE A CA 1
ATOM 574 C C . ILE A 1 79 ? -6.755 0.974 6.689 1.00 97.44 79 ILE A C 1
ATOM 576 O O . ILE A 1 79 ? -7.653 0.805 7.514 1.00 97.44 79 ILE A O 1
ATOM 580 N N . ALA A 1 80 ? -6.441 2.188 6.230 1.00 97.44 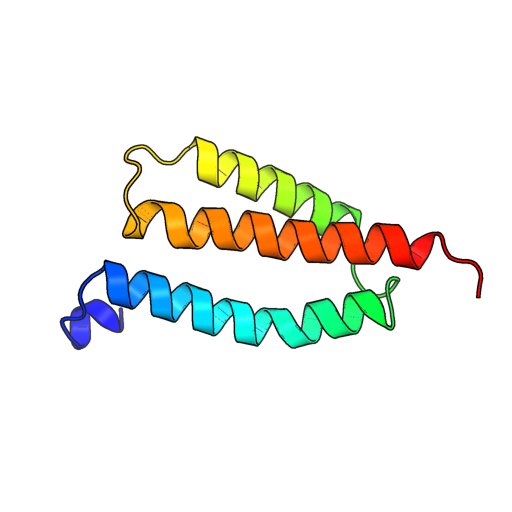80 ALA A N 1
ATOM 581 C CA . ALA A 1 80 ? -7.092 3.415 6.685 1.00 97.44 80 ALA A CA 1
ATOM 582 C C . ALA A 1 80 ? -8.614 3.382 6.462 1.00 97.44 80 ALA A C 1
ATOM 584 O O . ALA A 1 80 ? -9.381 3.666 7.384 1.00 97.44 80 ALA A O 1
ATOM 585 N N . ALA A 1 81 ? -9.064 2.970 5.272 1.00 96.31 81 ALA A N 1
ATOM 586 C CA . ALA A 1 81 ? -10.483 2.833 4.948 1.00 96.31 81 ALA A CA 1
ATOM 587 C C . ALA A 1 81 ? -11.174 1.784 5.831 1.00 96.31 81 ALA A C 1
ATOM 589 O O . ALA A 1 81 ? -12.286 2.008 6.309 1.00 96.31 81 ALA A O 1
ATOM 590 N N . THR A 1 82 ? -10.501 0.661 6.101 1.00 96.44 82 THR A N 1
ATOM 591 C CA . THR A 1 82 ? -11.011 -0.379 7.002 1.00 96.44 82 THR A CA 1
ATOM 592 C C . THR A 1 82 ? -11.157 0.156 8.424 1.00 96.44 82 THR A C 1
ATOM 594 O O . THR A 1 82 ? -12.204 -0.026 9.041 1.00 96.44 82 THR A O 1
ATOM 597 N N . LEU A 1 83 ? -10.153 0.864 8.945 1.00 95.88 83 LEU A N 1
ATOM 598 C CA . LEU A 1 83 ? -10.217 1.468 10.276 1.00 95.88 83 LEU A CA 1
ATOM 599 C C . LEU A 1 83 ? -11.340 2.501 10.377 1.00 95.88 83 LEU A C 1
ATOM 601 O O . LEU A 1 83 ? -12.071 2.502 11.365 1.00 95.88 83 LEU A O 1
ATOM 605 N N . PHE A 1 84 ? -11.502 3.346 9.358 1.00 94.44 84 PHE A N 1
ATOM 606 C CA . PHE A 1 84 ? -12.576 4.333 9.302 1.00 94.44 84 PHE A CA 1
ATOM 607 C C . PHE A 1 84 ? -13.953 3.652 9.344 1.00 94.44 84 PHE A C 1
ATOM 609 O O . PHE A 1 84 ? -14.727 3.874 10.273 1.00 94.44 84 PHE A O 1
ATOM 616 N N . ALA A 1 85 ? -14.210 2.717 8.423 1.00 93.62 85 ALA A N 1
ATOM 617 C CA . ALA A 1 85 ? -15.497 2.031 8.316 1.00 93.62 85 ALA A CA 1
ATOM 618 C C . ALA A 1 85 ? -15.865 1.208 9.564 1.00 93.62 85 ALA A C 1
ATOM 620 O O . ALA A 1 85 ? -17.041 1.066 9.893 1.00 93.62 85 ALA A O 1
ATOM 621 N N . ARG A 1 86 ? -14.876 0.634 10.264 1.00 92.25 86 ARG A N 1
ATOM 622 C CA . ARG A 1 86 ? -15.113 -0.260 11.413 1.00 92.25 86 ARG A CA 1
ATOM 623 C C . ARG A 1 86 ? -15.152 0.463 12.757 1.00 92.25 86 ARG A C 1
ATOM 625 O O . ARG A 1 86 ? -15.641 -0.114 13.721 1.00 92.25 86 ARG A O 1
ATOM 632 N N . ARG A 1 87 ? -14.679 1.709 12.845 1.00 86.75 87 ARG A N 1
ATOM 633 C CA . ARG A 1 87 ? -14.822 2.541 14.055 1.00 86.75 87 ARG A CA 1
ATOM 634 C C . ARG A 1 87 ? -16.207 3.156 14.196 1.00 86.75 87 ARG A C 1
ATOM 636 O O . ARG A 1 87 ? -16.637 3.379 15.324 1.00 86.75 87 ARG A O 1
ATOM 643 N N . GLU A 1 88 ? -16.868 3.438 13.077 1.00 73.75 88 GLU A N 1
ATOM 644 C CA . GLU A 1 88 ? -18.176 4.102 13.050 1.00 73.75 88 GLU A CA 1
ATOM 645 C C . GLU A 1 88 ? -19.356 3.145 13.253 1.00 73.75 88 GLU A C 1
ATOM 647 O O . GLU A 1 88 ? -20.448 3.598 13.583 1.00 73.75 88 GLU A O 1
ATOM 652 N N . MET A 1 89 ? -19.157 1.831 13.100 1.00 61.84 89 MET A N 1
ATOM 653 C CA . MET A 1 89 ? -20.196 0.835 13.373 1.00 61.84 89 MET A CA 1
ATOM 654 C C . MET A 1 89 ? -20.376 0.661 14.893 1.00 61.84 89 MET A C 1
ATOM 656 O O . MET A 1 89 ? -19.444 0.193 15.555 1.00 61.84 89 MET A O 1
ATOM 660 N N . PRO A 1 90 ? -21.547 1.000 15.470 1.00 50.22 90 PRO A N 1
ATOM 661 C CA . PRO A 1 90 ? -21.875 0.638 16.843 1.00 50.22 90 PRO A CA 1
ATOM 662 C C . PRO A 1 90 ? -22.021 -0.887 16.913 1.00 50.22 90 PRO A C 1
ATOM 664 O O . PRO A 1 90 ? -22.760 -1.466 16.115 1.00 50.22 90 PRO A O 1
ATOM 667 N N . HIS A 1 91 ? -21.288 -1.526 17.824 1.00 54.41 91 HIS A N 1
ATOM 668 C CA . HIS A 1 91 ? -21.517 -2.925 18.190 1.00 54.41 91 HIS A CA 1
ATOM 669 C C . HIS A 1 91 ? -22.716 -3.045 19.125 1.00 54.41 91 HIS A C 1
ATOM 671 O O . HIS A 1 91 ? -22.820 -2.194 20.038 1.00 54.41 91 HIS A O 1
#

Sequence (91 aa):
MAWQIFGLPVTVAAAVAVAADAAAAWPTLREAYRQPRTESLAVWTADAVAAALGVAAVAEYNFASVAFPVYLLVAQGLIAATLFARREMPH

Foldseek 3Di:
DVCVVVVNDLLVVLVVVLVVVVVVLVVLLVCCQVPLVVDDLVVLVVQLVVLVVCQVPQPDDDNSSRSVSVSSNVSSVSSSVSSVVRVPDDD

Secondary structure (DSSP, 8-state):
-HHHHHT--HHHHHHHHHHHHHHHHHHHHHHHHH-TTTS-HHHHHHHHHHHHHHHHT-SS--HHHHHHHHHHHHHHHHHHHHHHHHHSS--